Protein AF-A0A2E9BHS3-F1 (afdb_monomer_lite)

Sequence (100 aa):
TEGGGSMAVVSVDGVDKFTSITPDDDLKKICEAKAKEDPEMMPYFFLQSDDYITLKERATAHILSGAPGAPDGMATIDIAVEALKCAEYLTPMLQQALAA

Foldseek 3Di:
DLVQKDWDFDDDPNHTPDIDIPPDPVLVVQLVVVCVVPVVDDSNCSSCVVVVVVVVVQQVVCVVVVHDDGGPPDQDPVNVVVVVVVCVVCVVVVVVVVVD

Secondary structure (DSSP, 8-state):
--TT-EEEEEEETTEEEEEEEES-HHHHHHHHHHHHH-TTS-HHHHHHHHHHHHHHHHHHHHHHHT-SSSPTT---HHHHHHHHHHHHHHHHHHHHHHT-

Radius of gyration: 18.96 Å; chains: 1; bounding box: 37×38×49 Å

Structure (mmCIF, N/CA/C/O backbone):
data_AF-A0A2E9BHS3-F1
#
_entry.id   AF-A0A2E9BHS3-F1
#
loop_
_atom_site.group_PDB
_atom_site.id
_atom_site.type_symbol
_atom_site.label_atom_id
_atom_site.label_alt_id
_atom_site.label_comp_id
_atom_site.label_asym_id
_atom_site.label_entity_id
_atom_site.label_seq_id
_atom_site.pdbx_PDB_ins_code
_atom_site.Cartn_x
_atom_site.Cartn_y
_atom_site.Cartn_z
_atom_site.occupancy
_atom_site.B_iso_or_equiv
_atom_site.auth_seq_id
_atom_site.auth_comp_id
_atom_site.auth_asym_id
_atom_site.auth_atom_id
_atom_site.pdbx_PDB_model_num
ATOM 1 N N . THR A 1 1 ? -1.577 21.425 6.001 1.00 40.19 1 THR A N 1
ATOM 2 C CA . THR A 1 1 ? -2.349 20.172 6.095 1.00 40.19 1 THR A CA 1
ATOM 3 C C . THR A 1 1 ? -1.499 19.073 5.497 1.00 40.19 1 THR A C 1
ATOM 5 O O . THR A 1 1 ? -1.113 19.177 4.341 1.00 40.19 1 THR A O 1
ATOM 8 N N . GLU A 1 2 ? -1.106 18.085 6.300 1.00 51.75 2 GLU A N 1
ATOM 9 C CA . GLU A 1 2 ? -0.281 16.935 5.891 1.00 51.75 2 GLU A CA 1
ATOM 10 C C . GLU A 1 2 ? -1.128 15.960 5.053 1.00 51.75 2 GLU A C 1
ATOM 12 O O . GLU A 1 2 ? -1.463 14.871 5.499 1.00 51.75 2 GLU A O 1
ATOM 17 N N . GLY A 1 3 ? -1.573 16.383 3.866 1.00 50.97 3 GLY A N 1
ATOM 18 C CA . GLY A 1 3 ? -2.629 15.730 3.074 1.00 50.97 3 GLY A CA 1
ATOM 19 C C . GLY A 1 3 ? -2.360 14.301 2.573 1.00 50.97 3 GLY A C 1
ATOM 20 O O . GLY A 1 3 ? -3.086 13.845 1.700 1.00 50.97 3 GLY A O 1
ATOM 21 N N . GLY A 1 4 ? -1.339 13.612 3.087 1.00 63.47 4 GLY A N 1
ATOM 22 C CA . GLY A 1 4 ? -1.036 12.210 2.793 1.00 63.47 4 GLY A CA 1
ATOM 23 C C . GLY A 1 4 ? -0.929 11.305 4.023 1.00 63.47 4 GLY A C 1
ATOM 24 O O . GLY A 1 4 ? -0.628 10.132 3.851 1.00 63.47 4 GLY A O 1
ATOM 25 N N . GLY A 1 5 ? -1.133 11.809 5.244 1.00 77.75 5 GLY A N 1
ATOM 26 C CA . GLY A 1 5 ? -0.931 11.000 6.445 1.00 77.75 5 GLY A CA 1
ATOM 27 C C . GLY A 1 5 ? -2.091 10.050 6.766 1.00 77.75 5 GLY A C 1
ATOM 28 O O . GLY A 1 5 ? -3.256 10.386 6.553 1.00 77.75 5 GLY A O 1
ATOM 29 N N . SER A 1 6 ? -1.783 8.883 7.330 1.00 85.31 6 SER A N 1
ATOM 30 C CA . SER A 1 6 ? -2.756 7.971 7.940 1.00 85.31 6 SER A CA 1
ATOM 31 C C . SER A 1 6 ? -2.452 7.782 9.419 1.00 85.31 6 SER A C 1
ATOM 33 O O . SER A 1 6 ? -1.291 7.686 9.810 1.00 85.31 6 SER A O 1
ATOM 35 N N . MET A 1 7 ? -3.493 7.687 10.242 1.00 89.44 7 MET A N 1
ATOM 36 C CA . MET A 1 7 ? -3.366 7.401 11.667 1.00 89.44 7 MET A CA 1
ATOM 37 C C . MET A 1 7 ? -4.313 6.267 12.049 1.00 89.44 7 MET A C 1
ATOM 39 O O . MET A 1 7 ? -5.491 6.292 11.695 1.00 89.44 7 MET A O 1
ATOM 43 N N . ALA A 1 8 ? -3.792 5.295 12.788 1.00 90.25 8 ALA A N 1
ATOM 44 C CA . ALA A 1 8 ? -4.555 4.216 13.390 1.00 90.25 8 ALA A CA 1
ATOM 45 C C . ALA A 1 8 ? -4.412 4.297 14.910 1.00 90.25 8 ALA A C 1
ATOM 47 O O . ALA A 1 8 ? -3.294 4.339 15.419 1.00 90.25 8 ALA A O 1
ATOM 48 N N . VAL A 1 9 ? -5.539 4.300 15.622 1.00 91.69 9 VAL A N 1
ATOM 49 C CA . VAL A 1 9 ? -5.590 4.253 17.088 1.00 91.69 9 VAL A CA 1
ATOM 50 C C . VAL A 1 9 ? -6.470 3.079 17.497 1.00 91.69 9 VAL A C 1
ATOM 52 O O . VAL A 1 9 ? -7.568 2.913 16.969 1.00 91.69 9 VAL A O 1
ATOM 55 N N . VAL A 1 10 ? -5.985 2.258 18.425 1.00 90.38 10 VAL A N 1
ATOM 56 C CA . VAL A 1 10 ? -6.760 1.187 19.059 1.00 90.38 10 VAL A CA 1
ATOM 57 C C . VAL A 1 10 ? -6.944 1.550 20.521 1.00 90.38 10 VAL A C 1
ATOM 59 O O . VAL A 1 10 ? -5.967 1.589 21.271 1.00 90.38 10 VAL A O 1
ATOM 62 N N . SER A 1 11 ? -8.191 1.764 20.930 1.00 93.06 11 SER A N 1
ATOM 63 C CA . SER A 1 11 ? -8.555 2.101 22.308 1.00 93.06 11 SER A CA 1
ATOM 64 C C . SER A 1 11 ? -9.369 0.968 22.933 1.00 93.06 11 SER A C 1
ATOM 66 O O . SER A 1 11 ? -10.236 0.383 22.288 1.00 93.06 11 SER A O 1
ATOM 68 N N . VAL A 1 12 ? -9.091 0.657 24.200 1.00 88.94 12 VAL A N 1
ATOM 69 C CA . VAL A 1 12 ? -9.833 -0.327 25.005 1.00 88.94 12 VAL A CA 1
ATOM 70 C C . VAL A 1 12 ? -10.254 0.360 26.295 1.00 88.94 12 VAL A C 1
ATOM 72 O O . VAL A 1 12 ? -9.403 0.923 26.985 1.00 88.94 12 VAL A O 1
ATOM 75 N N . ASP A 1 13 ? -11.555 0.352 26.592 1.00 90.69 13 ASP A N 1
ATOM 76 C CA . ASP A 1 13 ? -12.149 1.033 27.754 1.00 90.69 13 ASP A CA 1
ATOM 77 C C . ASP A 1 13 ? -11.774 2.526 27.840 1.00 90.69 13 ASP A C 1
ATOM 79 O O . ASP A 1 13 ? -11.498 3.067 28.910 1.00 90.69 13 ASP A O 1
ATOM 83 N N . GLY A 1 14 ? -11.701 3.195 26.683 1.00 86.88 14 GLY A N 1
ATOM 84 C CA . GLY A 1 14 ? -11.310 4.606 26.583 1.00 86.88 14 GLY A CA 1
ATOM 85 C C . GLY A 1 14 ? -9.814 4.879 26.784 1.00 86.88 14 GLY A C 1
ATOM 86 O O . GLY A 1 14 ? -9.421 6.039 26.866 1.00 86.88 14 GLY A O 1
ATOM 87 N N . VAL A 1 15 ? -8.976 3.838 26.860 1.00 92.44 15 VAL A N 1
ATOM 88 C CA . VAL A 1 15 ? -7.517 3.958 26.971 1.00 92.44 15 VAL A CA 1
ATOM 89 C C . VAL A 1 15 ? -6.853 3.480 25.687 1.00 92.44 15 VAL A C 1
ATOM 91 O O . VAL A 1 15 ? -6.975 2.308 25.322 1.00 92.44 15 VAL A O 1
ATOM 94 N N . ASP A 1 16 ? -6.092 4.360 25.042 1.00 94.81 16 ASP A N 1
ATOM 95 C CA . ASP A 1 16 ? -5.312 4.030 23.850 1.00 94.81 16 ASP A CA 1
ATOM 96 C C . ASP A 1 16 ? -4.252 2.969 24.180 1.00 94.81 16 ASP A C 1
ATOM 98 O O . ASP A 1 16 ? -3.426 3.124 25.083 1.00 94.81 16 ASP A O 1
ATOM 102 N N . LYS A 1 17 ? -4.310 1.846 23.465 1.00 95.12 17 LYS A N 1
ATOM 103 C CA . LYS A 1 17 ? -3.389 0.707 23.590 1.00 95.12 17 LYS A CA 1
ATOM 104 C C . LYS A 1 17 ? -2.381 0.645 22.454 1.00 95.12 17 LYS A C 1
ATOM 106 O O . LYS A 1 17 ? -1.326 0.038 22.617 1.00 95.12 17 LYS A O 1
ATOM 111 N N . PHE A 1 18 ? -2.700 1.252 21.318 1.00 94.50 18 PHE A N 1
ATOM 112 C CA . PHE A 1 18 ? -1.825 1.303 20.159 1.00 94.50 18 PHE A CA 1
ATOM 113 C C . PHE A 1 18 ? -2.129 2.548 19.336 1.00 94.50 18 PHE A C 1
ATOM 115 O O . PHE A 1 18 ? -3.294 2.842 19.078 1.00 94.50 18 PHE A O 1
ATOM 122 N N . THR A 1 19 ? -1.071 3.213 18.883 1.00 92.44 19 THR A N 1
ATOM 123 C CA . THR A 1 19 ? -1.144 4.314 17.929 1.00 92.44 19 THR A CA 1
ATOM 124 C C . THR A 1 19 ? -0.073 4.103 16.872 1.00 92.44 19 THR A C 1
ATOM 126 O O . THR A 1 19 ? 1.085 3.848 17.198 1.00 92.44 19 THR A O 1
ATOM 129 N N . SER A 1 20 ? -0.456 4.225 15.608 1.00 91.56 20 SER A N 1
ATOM 130 C CA . SER A 1 20 ? 0.455 4.251 14.469 1.00 91.56 20 SER A CA 1
ATOM 131 C C . SER A 1 20 ? 0.127 5.457 13.606 1.00 91.56 20 SER A C 1
ATOM 133 O O . SER A 1 20 ? -1.043 5.754 13.363 1.00 91.56 20 SER A O 1
ATOM 135 N N . ILE A 1 21 ? 1.167 6.166 13.179 1.00 90.38 21 ILE A N 1
ATOM 136 C CA . ILE A 1 21 ? 1.075 7.334 12.311 1.00 90.38 21 ILE A CA 1
ATOM 137 C C . ILE A 1 21 ? 1.998 7.079 11.126 1.00 90.38 21 ILE A C 1
ATOM 139 O O . ILE A 1 21 ? 3.122 6.609 11.286 1.00 90.38 21 ILE A O 1
ATOM 143 N N . THR A 1 22 ? 1.506 7.377 9.934 1.00 88.12 22 THR A N 1
ATOM 144 C CA . THR A 1 22 ? 2.273 7.367 8.695 1.00 88.12 22 THR A CA 1
ATOM 145 C C . THR A 1 22 ? 2.095 8.728 8.028 1.00 88.12 22 THR A C 1
ATOM 147 O O . THR A 1 22 ? 0.955 9.174 7.920 1.00 88.12 22 THR A O 1
ATOM 150 N N . PRO A 1 23 ? 3.161 9.390 7.557 1.00 87.44 23 PRO A N 1
ATOM 151 C CA . PRO A 1 23 ? 4.556 9.027 7.794 1.00 87.44 23 PRO A CA 1
ATOM 152 C C . PRO A 1 23 ? 4.926 9.102 9.281 1.00 87.44 23 PRO A C 1
ATOM 154 O O . PRO A 1 23 ? 4.441 9.976 9.997 1.00 87.44 23 PRO A O 1
ATOM 157 N N . ASP A 1 24 ? 5.785 8.188 9.729 1.00 88.94 24 ASP A N 1
ATOM 158 C CA . ASP A 1 24 ? 6.471 8.341 11.011 1.00 88.94 24 ASP A CA 1
ATOM 159 C C . ASP A 1 24 ? 7.551 9.438 10.916 1.00 88.94 24 ASP A C 1
ATOM 161 O O . ASP A 1 24 ? 7.768 10.038 9.856 1.00 88.94 24 ASP A O 1
ATOM 165 N N . ASP A 1 25 ? 8.229 9.727 12.027 1.00 89.75 25 ASP A N 1
ATOM 166 C CA . ASP A 1 25 ? 9.224 10.804 12.089 1.00 89.75 25 ASP A CA 1
ATOM 167 C C . ASP A 1 25 ? 10.374 10.625 11.087 1.00 89.75 25 ASP A C 1
ATOM 169 O O . ASP A 1 25 ? 10.939 11.613 10.609 1.00 89.75 25 ASP A O 1
ATOM 173 N N . ASP A 1 26 ? 10.737 9.388 10.752 1.00 89.69 26 ASP A N 1
ATOM 174 C CA . ASP A 1 26 ? 11.831 9.111 9.827 1.00 89.69 26 ASP A CA 1
ATOM 175 C C . ASP A 1 26 ? 11.374 9.230 8.372 1.00 89.69 26 ASP A C 1
ATOM 177 O O . ASP A 1 26 ? 12.025 9.913 7.574 1.00 89.69 26 ASP A O 1
ATOM 181 N N . LEU A 1 27 ? 10.206 8.682 8.033 1.00 86.88 27 LEU A N 1
ATOM 182 C CA . LEU A 1 27 ? 9.616 8.834 6.707 1.00 86.88 27 LEU A CA 1
ATOM 183 C C . LEU A 1 27 ? 9.268 10.297 6.408 1.00 86.88 27 LEU A C 1
ATOM 185 O O . LEU A 1 27 ? 9.401 10.749 5.268 1.00 86.88 27 LEU A O 1
ATOM 189 N N . LYS A 1 28 ? 8.904 11.075 7.432 1.00 88.44 28 LYS A N 1
ATOM 190 C CA . LYS A 1 28 ? 8.657 12.513 7.305 1.00 88.44 28 LYS A CA 1
ATOM 191 C C . LYS A 1 28 ? 9.917 13.269 6.887 1.00 88.44 28 LYS A C 1
ATOM 193 O O . LYS A 1 28 ? 9.849 14.058 5.947 1.00 88.44 28 LYS A O 1
ATOM 198 N N . LYS A 1 29 ? 11.078 12.977 7.489 1.00 90.44 29 LYS A N 1
ATOM 199 C CA . LYS A 1 29 ? 12.366 13.586 7.089 1.00 90.44 29 LYS A CA 1
ATOM 200 C C . LYS A 1 29 ? 12.702 13.291 5.626 1.00 90.44 29 LYS A C 1
ATOM 202 O O . LYS A 1 29 ? 13.163 14.182 4.915 1.00 90.44 29 LYS A O 1
ATOM 207 N N . ILE A 1 30 ? 12.452 12.061 5.171 1.00 88.62 30 ILE A N 1
ATOM 208 C CA . ILE A 1 30 ? 12.686 11.652 3.777 1.00 88.62 30 ILE A CA 1
ATOM 209 C C . ILE A 1 30 ? 11.755 12.420 2.833 1.00 88.62 30 ILE A C 1
ATOM 211 O O . ILE A 1 30 ? 12.217 12.992 1.845 1.00 88.62 30 ILE A O 1
ATOM 215 N N . CYS A 1 31 ? 10.458 12.478 3.148 1.00 87.81 31 CYS A N 1
ATOM 216 C CA . CYS A 1 31 ? 9.480 13.206 2.340 1.00 87.81 31 CYS A CA 1
ATOM 217 C C . CYS A 1 31 ? 9.807 14.704 2.263 1.00 87.81 31 CYS A C 1
ATOM 219 O O . CYS A 1 31 ? 9.732 15.290 1.187 1.00 87.81 31 CYS A O 1
ATOM 221 N N . GLU A 1 32 ? 10.215 15.322 3.375 1.00 88.69 32 GLU A N 1
ATOM 222 C CA . GLU A 1 32 ? 10.616 16.733 3.420 1.00 88.69 32 GLU A CA 1
ATOM 223 C C . GLU A 1 32 ? 11.896 17.017 2.624 1.00 88.69 32 GLU A C 1
ATOM 225 O O . GLU A 1 32 ? 12.019 18.091 2.035 1.00 88.69 32 GLU A O 1
ATOM 230 N N . ALA A 1 33 ? 12.853 16.084 2.599 1.00 90.56 33 ALA A N 1
ATOM 231 C CA . ALA A 1 33 ? 14.049 16.204 1.770 1.00 90.56 33 ALA A CA 1
ATOM 232 C C . ALA A 1 33 ? 13.691 16.141 0.276 1.00 90.56 33 ALA A C 1
ATOM 234 O O . ALA A 1 33 ? 14.014 17.073 -0.458 1.00 90.56 33 ALA A O 1
ATOM 235 N N . LYS A 1 34 ? 12.934 15.118 -0.149 1.00 88.88 34 LYS A N 1
ATOM 236 C CA . LYS A 1 34 ? 12.497 14.963 -1.548 1.00 88.88 34 LYS A CA 1
ATOM 237 C C . LYS A 1 34 ? 11.616 16.138 -2.016 1.00 88.88 34 LYS A C 1
ATOM 239 O O . LYS A 1 34 ? 11.777 16.622 -3.131 1.00 88.88 34 LYS A O 1
ATOM 244 N N . ALA A 1 35 ? 10.755 16.675 -1.148 1.00 89.12 35 ALA A N 1
ATOM 245 C CA . ALA A 1 35 ? 9.930 17.849 -1.457 1.00 89.12 35 ALA A CA 1
ATOM 246 C C . ALA A 1 35 ? 10.733 19.145 -1.657 1.00 89.12 35 ALA A C 1
ATOM 248 O O . ALA A 1 35 ? 10.271 20.057 -2.339 1.00 89.12 35 ALA A O 1
ATOM 249 N N . LYS A 1 36 ? 11.932 19.254 -1.070 1.00 91.00 36 LYS A N 1
ATOM 250 C CA . LYS A 1 36 ? 12.842 20.380 -1.340 1.00 91.00 36 LYS A CA 1
ATOM 251 C C . LYS A 1 36 ? 13.559 20.228 -2.680 1.00 91.00 36 LYS A C 1
ATOM 253 O O . LYS A 1 36 ? 13.899 21.240 -3.284 1.00 91.00 36 LYS A O 1
ATOM 258 N N . GLU A 1 37 ? 13.807 18.993 -3.110 1.00 92.44 37 GLU A N 1
ATOM 259 C CA . GLU A 1 37 ? 14.437 18.682 -4.398 1.00 92.44 37 GLU A CA 1
ATOM 260 C C . GLU A 1 37 ? 13.480 18.925 -5.572 1.00 92.44 37 GLU A C 1
ATOM 262 O O . GLU A 1 37 ? 13.911 19.436 -6.604 1.00 92.44 37 GLU A O 1
ATOM 267 N N . ASP A 1 38 ? 12.189 18.629 -5.393 1.00 90.00 38 ASP A N 1
ATOM 268 C CA . ASP A 1 38 ? 11.139 18.877 -6.386 1.00 90.00 38 ASP A CA 1
ATOM 269 C C . ASP A 1 38 ? 9.923 19.588 -5.753 1.00 90.00 38 ASP A C 1
ATOM 271 O O . ASP A 1 38 ? 8.981 18.937 -5.288 1.00 90.00 38 ASP A O 1
ATOM 275 N N . PRO A 1 39 ? 9.926 20.934 -5.709 1.00 88.31 39 PRO A N 1
ATOM 276 C CA . PRO A 1 39 ? 8.845 21.709 -5.100 1.00 88.31 39 PRO A CA 1
ATOM 277 C C . PRO A 1 39 ? 7.524 21.701 -5.883 1.00 88.31 39 PRO A C 1
ATOM 279 O O . PRO A 1 39 ? 6.504 22.129 -5.339 1.00 88.31 39 PRO A O 1
ATOM 282 N N . GLU A 1 40 ? 7.527 21.281 -7.154 1.00 89.56 40 GLU A N 1
ATOM 283 C CA . GLU A 1 40 ? 6.314 21.209 -7.982 1.00 89.56 40 GLU A CA 1
ATOM 284 C C . GLU A 1 40 ? 5.527 19.914 -7.725 1.00 89.56 40 GLU A C 1
ATOM 286 O O . GLU A 1 40 ? 4.325 19.839 -7.999 1.00 89.56 40 GLU A O 1
ATOM 291 N N . MET A 1 41 ? 6.184 18.901 -7.153 1.00 84.88 41 MET A N 1
ATOM 292 C CA . MET A 1 41 ? 5.565 17.639 -6.769 1.00 84.88 41 MET A CA 1
ATOM 293 C C . MET A 1 41 ? 4.657 17.767 -5.542 1.00 84.88 41 MET A C 1
ATOM 295 O O . MET A 1 41 ? 4.983 18.371 -4.518 1.00 84.88 41 MET A O 1
ATOM 299 N N . MET A 1 42 ? 3.502 17.102 -5.612 1.00 83.56 42 MET A N 1
ATOM 300 C CA . MET A 1 42 ? 2.564 17.037 -4.493 1.00 83.56 42 MET A CA 1
ATOM 301 C C . MET A 1 42 ? 3.129 16.169 -3.351 1.00 83.56 42 MET A C 1
ATOM 303 O O . MET A 1 42 ? 3.576 15.051 -3.613 1.00 83.56 42 MET A O 1
ATOM 307 N N . PRO A 1 43 ? 3.026 16.587 -2.072 1.00 76.56 43 PRO A N 1
ATOM 308 C CA . PRO A 1 43 ? 3.670 15.895 -0.948 1.00 76.56 43 PRO A CA 1
ATOM 309 C C . PRO A 1 43 ? 3.358 14.397 -0.801 1.00 76.56 43 PRO A C 1
ATOM 311 O O . PRO A 1 43 ? 4.229 13.620 -0.415 1.00 76.56 43 PRO A O 1
ATOM 314 N N . TYR A 1 44 ? 2.133 13.964 -1.122 1.00 78.69 44 TYR A N 1
ATOM 315 C CA . TYR A 1 44 ? 1.741 12.552 -1.014 1.00 78.69 44 TYR A CA 1
ATOM 316 C C . TYR A 1 44 ? 2.456 11.648 -2.034 1.00 78.69 44 TYR A C 1
ATOM 318 O O . TYR A 1 44 ? 2.562 10.444 -1.802 1.00 78.69 44 TYR A O 1
ATOM 326 N N . PHE A 1 45 ? 2.985 12.199 -3.134 1.00 85.44 45 PHE A N 1
ATOM 327 C CA . PHE A 1 45 ? 3.770 11.416 -4.088 1.00 85.44 45 PHE A CA 1
ATOM 328 C C . PHE A 1 45 ? 5.082 10.934 -3.483 1.00 85.44 45 PHE A C 1
ATOM 330 O O . PHE A 1 45 ? 5.502 9.822 -3.786 1.00 85.44 45 PHE A O 1
ATOM 337 N N . PHE A 1 46 ? 5.706 11.709 -2.594 1.00 87.38 46 PHE A N 1
ATOM 338 C CA . PHE A 1 46 ? 6.924 11.271 -1.915 1.00 87.38 46 PHE A CA 1
ATOM 339 C C . PHE A 1 46 ? 6.648 10.124 -0.953 1.00 87.38 46 PHE A C 1
ATOM 341 O O . PHE A 1 46 ? 7.418 9.165 -0.934 1.00 87.38 46 PHE A O 1
ATOM 348 N N . LEU A 1 47 ? 5.513 10.182 -0.249 1.00 85.88 47 LEU A N 1
ATOM 349 C CA . LEU A 1 47 ? 5.091 9.132 0.673 1.00 85.88 47 LEU A CA 1
ATOM 350 C C . LEU A 1 47 ? 4.911 7.783 -0.032 1.00 85.88 47 LEU A C 1
ATOM 352 O O . LEU A 1 47 ? 5.297 6.755 0.504 1.00 85.88 47 LEU A O 1
ATOM 356 N N . GLN A 1 48 ? 4.344 7.798 -1.237 1.00 85.50 48 GLN A N 1
ATOM 357 C CA . GLN A 1 48 ? 4.023 6.584 -1.994 1.00 85.50 48 GLN A CA 1
ATOM 358 C C . GLN A 1 48 ? 5.103 6.218 -3.029 1.00 85.50 48 GLN A C 1
ATOM 360 O O . GLN A 1 48 ? 4.968 5.219 -3.733 1.00 85.50 48 GLN A O 1
ATOM 365 N N . SER A 1 49 ? 6.150 7.040 -3.178 1.00 86.75 49 SER A N 1
ATOM 366 C CA . SER A 1 49 ? 7.090 6.954 -4.307 1.00 86.75 49 SER A CA 1
ATOM 367 C C . SER A 1 49 ? 7.758 5.585 -4.425 1.00 86.75 49 SER A C 1
ATOM 369 O O . SER A 1 49 ? 7.704 4.969 -5.491 1.00 86.75 49 SER A O 1
ATOM 371 N N . ASP A 1 50 ? 8.334 5.097 -3.331 1.00 87.06 50 ASP A N 1
ATOM 372 C CA . ASP A 1 50 ? 9.108 3.855 -3.314 1.00 87.06 50 ASP A CA 1
ATOM 373 C C . ASP A 1 50 ? 8.197 2.621 -3.507 1.00 87.06 50 ASP A C 1
ATOM 375 O O . ASP A 1 50 ? 8.559 1.676 -4.220 1.00 87.06 50 ASP A O 1
ATOM 379 N N . ASP A 1 51 ? 6.964 2.668 -2.988 1.00 87.56 51 ASP A N 1
ATOM 380 C CA . ASP A 1 51 ? 5.945 1.637 -3.219 1.00 87.56 51 ASP A CA 1
ATOM 381 C C . ASP A 1 51 ? 5.534 1.575 -4.698 1.00 87.56 51 ASP A C 1
ATOM 383 O O . ASP A 1 51 ? 5.454 0.494 -5.289 1.00 87.56 51 ASP A O 1
ATOM 387 N N . TYR A 1 52 ? 5.324 2.730 -5.343 1.00 89.81 52 TYR A N 1
ATOM 388 C CA . TYR A 1 52 ? 5.010 2.781 -6.773 1.00 89.81 52 TYR A CA 1
ATOM 389 C C . TYR A 1 52 ? 6.175 2.334 -7.65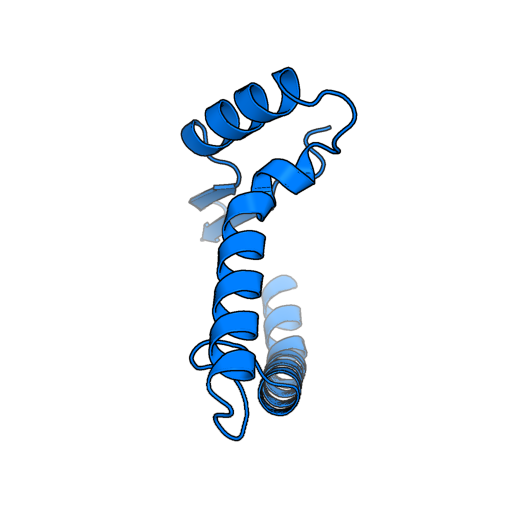4 1.00 89.81 52 TYR A C 1
ATOM 391 O O . TYR A 1 52 ? 5.926 1.742 -8.707 1.00 89.81 52 TYR A O 1
ATOM 399 N N . ILE A 1 53 ? 7.424 2.614 -7.267 1.00 93.19 53 ILE A N 1
ATOM 400 C CA . ILE A 1 53 ? 8.606 2.091 -7.967 1.00 93.19 53 ILE A CA 1
ATOM 401 C C . ILE A 1 53 ? 8.586 0.565 -7.899 1.00 93.19 53 ILE A C 1
ATOM 403 O O . ILE A 1 53 ? 8.561 -0.083 -8.944 1.00 93.19 53 ILE A O 1
ATOM 407 N N . THR A 1 54 ? 8.463 0.004 -6.695 1.00 92.69 54 THR A N 1
ATOM 408 C CA . THR A 1 54 ? 8.404 -1.449 -6.477 1.00 92.69 54 THR A CA 1
ATOM 4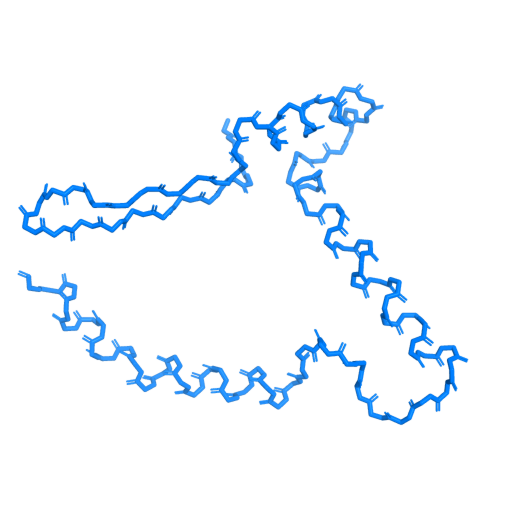09 C C . THR A 1 54 ? 7.286 -2.100 -7.296 1.00 92.69 54 THR A C 1
ATOM 411 O O . THR A 1 54 ? 7.499 -3.118 -7.960 1.00 92.69 54 THR A O 1
ATOM 414 N N . LEU A 1 55 ? 6.093 -1.496 -7.295 1.00 92.69 55 LEU A N 1
ATOM 415 C CA . LEU A 1 55 ? 4.944 -1.971 -8.063 1.00 92.69 55 LEU A CA 1
ATOM 416 C C . LEU A 1 55 ? 5.230 -1.984 -9.572 1.00 92.69 55 LEU A C 1
ATOM 418 O O . LEU A 1 55 ? 4.977 -2.985 -10.246 1.00 92.69 55 LEU A O 1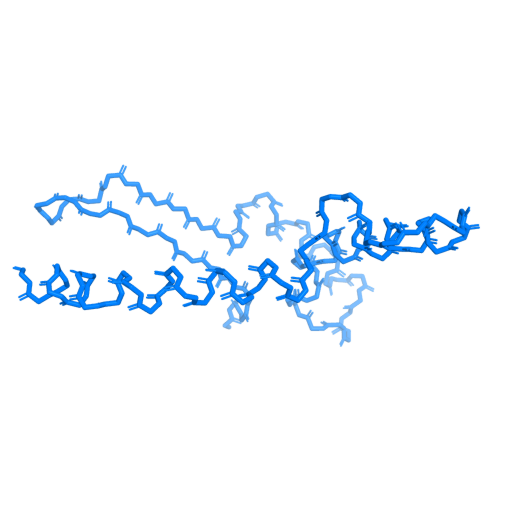
ATOM 422 N N . LYS A 1 56 ? 5.764 -0.880 -10.109 1.00 94.19 56 LYS A N 1
ATOM 423 C CA . LYS A 1 56 ? 6.058 -0.730 -11.542 1.00 94.19 56 LYS A CA 1
ATOM 424 C C . LYS A 1 56 ? 7.163 -1.674 -11.994 1.00 94.19 56 LYS A C 1
ATOM 426 O O . LYS A 1 56 ? 7.018 -2.302 -13.042 1.00 94.19 56 LYS A O 1
ATOM 431 N N . GLU A 1 57 ? 8.239 -1.794 -11.224 1.00 95.44 57 GLU A N 1
ATOM 432 C CA . GLU A 1 57 ? 9.353 -2.691 -11.532 1.00 95.44 57 GLU A CA 1
ATOM 433 C C . GLU A 1 57 ? 8.892 -4.146 -11.558 1.00 95.44 57 GLU A C 1
ATOM 435 O O . GLU A 1 57 ? 9.150 -4.854 -12.531 1.00 95.44 57 GLU A O 1
ATOM 440 N N . ARG A 1 58 ? 8.127 -4.576 -10.547 1.00 95.06 58 ARG A N 1
ATOM 441 C CA . ARG A 1 58 ? 7.589 -5.938 -10.474 1.00 95.06 58 ARG A CA 1
ATOM 442 C C . ARG A 1 58 ? 6.655 -6.255 -11.638 1.00 95.06 58 ARG A C 1
ATOM 444 O O . ARG A 1 58 ? 6.815 -7.289 -12.288 1.00 95.06 58 ARG A O 1
ATOM 451 N N . ALA A 1 59 ? 5.706 -5.364 -11.924 1.00 95.06 59 ALA A N 1
ATOM 452 C CA . ALA A 1 59 ? 4.782 -5.535 -13.039 1.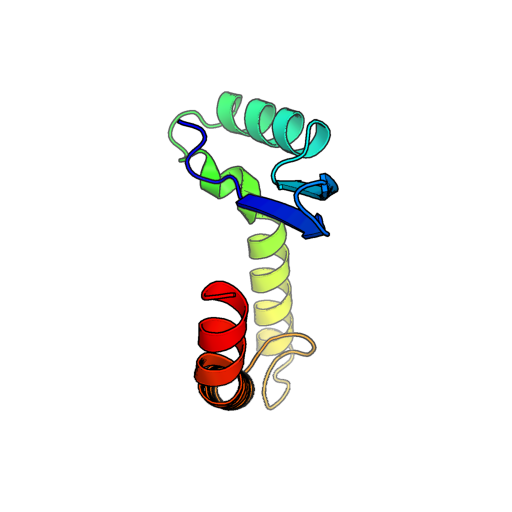00 95.06 59 ALA A CA 1
ATOM 453 C C . ALA A 1 59 ? 5.531 -5.606 -14.379 1.00 95.06 59 ALA A C 1
ATOM 455 O O . ALA A 1 59 ? 5.272 -6.489 -15.197 1.00 95.06 59 ALA A O 1
ATOM 456 N N . THR A 1 60 ? 6.502 -4.714 -14.584 1.00 96.31 60 THR A N 1
ATOM 457 C CA . THR A 1 60 ? 7.282 -4.651 -15.826 1.00 96.31 60 THR A CA 1
ATOM 458 C C . THR A 1 60 ? 8.163 -5.885 -15.997 1.00 96.31 60 THR A C 1
ATOM 460 O O . THR A 1 60 ? 8.189 -6.459 -17.082 1.00 96.31 60 THR A O 1
ATOM 463 N N . ALA A 1 61 ? 8.837 -6.344 -14.939 1.00 96.25 61 ALA A N 1
ATOM 464 C CA . ALA A 1 61 ? 9.647 -7.560 -14.973 1.00 96.25 61 ALA A CA 1
ATOM 465 C C . ALA A 1 61 ? 8.813 -8.795 -15.353 1.00 96.25 61 ALA A C 1
ATOM 467 O O . ALA A 1 61 ? 9.232 -9.582 -16.203 1.00 96.25 61 ALA A O 1
ATOM 468 N N . HIS A 1 62 ? 7.608 -8.932 -14.791 1.00 97.19 62 HIS A N 1
ATOM 469 C CA . HIS A 1 62 ? 6.688 -10.016 -15.144 1.00 97.19 62 HIS A CA 1
ATOM 470 C C . HIS A 1 62 ? 6.280 -9.955 -16.620 1.00 97.19 62 HIS A C 1
ATOM 472 O O . HIS A 1 62 ? 6.393 -10.956 -17.326 1.00 97.19 62 HIS A O 1
ATOM 478 N N . ILE A 1 63 ? 5.899 -8.773 -17.118 1.00 96.50 63 ILE A N 1
ATOM 479 C CA . ILE A 1 63 ? 5.534 -8.570 -18.531 1.00 96.50 63 ILE A CA 1
ATOM 480 C C . ILE A 1 63 ? 6.702 -8.924 -19.459 1.00 96.50 63 ILE A C 1
ATOM 482 O O . ILE A 1 63 ? 6.521 -9.674 -20.416 1.00 96.50 63 ILE A O 1
ATOM 486 N N . LEU A 1 64 ? 7.904 -8.418 -19.170 1.00 98.12 64 LEU A N 1
ATOM 487 C CA . LEU A 1 64 ? 9.100 -8.658 -19.984 1.00 98.12 64 LEU A CA 1
ATOM 488 C C . LEU A 1 64 ? 9.517 -10.133 -20.004 1.00 98.12 64 LEU A C 1
ATOM 490 O O . LEU A 1 64 ? 10.081 -10.593 -20.993 1.00 98.12 64 LEU A O 1
ATOM 494 N N . SER A 1 65 ? 9.226 -10.878 -18.936 1.00 97.62 65 SER A N 1
ATOM 495 C CA . SER A 1 65 ? 9.492 -12.318 -18.873 1.00 97.62 65 SER A CA 1
ATOM 496 C C . SER A 1 65 ? 8.537 -13.156 -19.733 1.00 97.62 65 SER A C 1
ATOM 498 O O . SER A 1 65 ? 8.810 -14.329 -19.981 1.00 97.62 65 SER A O 1
ATOM 500 N N . GLY A 1 66 ? 7.411 -12.580 -20.176 1.00 96.81 66 GLY A N 1
ATOM 501 C CA . GLY A 1 66 ? 6.358 -13.304 -20.889 1.00 96.81 66 GLY A CA 1
ATOM 502 C C . GLY A 1 66 ? 5.623 -14.336 -20.025 1.00 96.81 66 GLY A C 1
ATOM 503 O O . GLY A 1 66 ? 4.953 -15.217 -20.567 1.00 96.81 66 GLY A O 1
ATOM 504 N N . ALA A 1 67 ? 5.760 -14.260 -18.697 1.00 95.94 67 ALA A N 1
ATOM 505 C CA . ALA A 1 67 ? 5.101 -15.171 -17.775 1.00 95.94 67 ALA A CA 1
ATOM 506 C C . ALA A 1 67 ? 3.566 -15.041 -17.859 1.00 95.94 67 ALA A C 1
ATOM 508 O O . ALA A 1 67 ? 3.033 -13.935 -17.989 1.00 95.94 67 ALA A O 1
ATOM 509 N N . PRO A 1 68 ? 2.828 -16.162 -17.780 1.00 95.19 68 PRO A N 1
ATOM 510 C CA . PRO A 1 68 ? 1.374 -16.136 -17.794 1.00 95.19 68 PRO A CA 1
ATOM 511 C C . PRO A 1 68 ? 0.812 -15.614 -16.466 1.00 95.19 68 PRO A C 1
ATOM 513 O O . PRO A 1 68 ? 1.455 -15.689 -15.420 1.00 95.19 68 PRO A O 1
ATOM 516 N N . GLY A 1 69 ? -0.436 -15.149 -16.498 1.00 93.19 69 GLY A N 1
ATOM 517 C CA . GLY A 1 69 ? -1.152 -14.722 -15.296 1.00 93.19 69 GLY A CA 1
ATOM 518 C C . GLY A 1 69 ? -0.641 -13.403 -14.714 1.00 93.19 69 GLY A C 1
ATOM 519 O O . GLY A 1 69 ? -0.080 -12.570 -15.427 1.00 93.19 69 GLY A O 1
ATOM 520 N N . ALA A 1 70 ? -0.890 -13.201 -13.421 1.00 92.69 70 ALA A N 1
ATOM 521 C CA . ALA A 1 70 ? -0.528 -11.983 -12.706 1.00 92.69 70 ALA A CA 1
ATOM 522 C C . ALA A 1 70 ? 0.848 -12.098 -12.020 1.00 92.69 70 ALA A C 1
ATOM 524 O O . ALA A 1 70 ? 1.247 -13.209 -11.664 1.00 92.69 70 ALA A O 1
ATOM 525 N N . PRO A 1 71 ? 1.551 -10.971 -11.796 1.00 93.81 71 PRO A N 1
ATOM 526 C CA . PRO A 1 71 ? 2.797 -10.959 -11.037 1.00 93.81 71 PRO A CA 1
ATOM 527 C C . PRO A 1 71 ? 2.592 -11.448 -9.602 1.00 93.81 71 PRO A C 1
ATOM 529 O O . PRO A 1 71 ? 1.599 -11.103 -8.958 1.00 93.81 71 PRO A O 1
ATOM 532 N N . ASP A 1 72 ? 3.558 -12.206 -9.085 1.00 90.06 72 ASP A N 1
ATOM 533 C CA . ASP A 1 72 ? 3.524 -12.669 -7.697 1.00 90.06 72 ASP A CA 1
ATOM 534 C C . ASP A 1 72 ? 3.459 -11.490 -6.710 1.00 90.06 72 ASP A C 1
ATOM 536 O O . ASP A 1 72 ? 4.069 -10.439 -6.913 1.00 90.06 72 ASP A O 1
ATOM 540 N N . GLY A 1 73 ? 2.676 -11.635 -5.645 1.00 87.62 73 GLY A N 1
ATOM 541 C CA . GLY A 1 73 ? 2.470 -10.573 -4.659 1.00 87.62 73 GLY A CA 1
ATOM 542 C C . GLY A 1 73 ? 1.752 -9.317 -5.180 1.00 87.62 73 GLY A C 1
ATOM 543 O O . GLY A 1 73 ? 1.809 -8.286 -4.510 1.00 87.62 73 GLY A O 1
ATOM 544 N N . MET A 1 74 ? 1.100 -9.360 -6.350 1.00 91.62 74 MET A N 1
ATOM 545 C CA . MET A 1 74 ? 0.171 -8.317 -6.804 1.00 91.62 74 MET A CA 1
ATOM 546 C C . MET A 1 74 ? -1.275 -8.810 -6.729 1.00 91.62 74 MET A C 1
ATOM 548 O O . MET A 1 74 ? -1.610 -9.884 -7.225 1.00 91.62 74 MET A O 1
ATOM 552 N N . ALA A 1 75 ? -2.150 -8.005 -6.123 1.00 91.69 75 ALA A N 1
ATOM 553 C CA . ALA A 1 75 ? -3.571 -8.319 -6.062 1.00 91.69 75 ALA A CA 1
ATOM 554 C C . ALA A 1 75 ? -4.192 -8.291 -7.469 1.00 91.69 75 ALA A C 1
ATOM 556 O O . ALA A 1 75 ? -4.040 -7.322 -8.214 1.00 91.69 75 ALA A O 1
ATOM 557 N N . THR A 1 76 ? -4.905 -9.358 -7.822 1.00 93.62 76 THR A N 1
ATOM 558 C CA . THR A 1 76 ? -5.692 -9.451 -9.056 1.00 93.62 76 THR A CA 1
ATOM 559 C C . THR A 1 76 ? -7.104 -8.909 -8.847 1.00 93.62 76 THR A C 1
ATOM 561 O O . THR A 1 76 ? -7.524 -8.639 -7.720 1.00 93.62 76 THR A O 1
ATOM 564 N N . ILE A 1 77 ? -7.869 -8.794 -9.936 1.00 94.75 77 ILE A N 1
ATOM 565 C CA . ILE A 1 77 ? -9.295 -8.446 -9.865 1.00 94.75 77 ILE A CA 1
ATOM 566 C C . ILE A 1 77 ? -10.057 -9.468 -9.012 1.00 94.75 77 ILE A C 1
ATOM 568 O O . ILE A 1 77 ? -10.870 -9.069 -8.186 1.00 94.75 77 ILE A O 1
ATOM 572 N N . ASP A 1 78 ? -9.757 -10.761 -9.145 1.00 95.50 78 ASP A N 1
ATOM 573 C CA . ASP A 1 78 ? -10.418 -11.802 -8.350 1.00 95.50 78 ASP A CA 1
ATOM 574 C C . ASP A 1 78 ? -10.138 -11.629 -6.853 1.00 95.50 78 ASP A C 1
ATOM 576 O O . ASP A 1 78 ? -11.056 -11.680 -6.038 1.00 95.50 78 ASP A O 1
ATOM 580 N N . ILE A 1 79 ? -8.887 -11.327 -6.486 1.00 95.81 79 ILE A N 1
ATOM 581 C CA . ILE A 1 79 ? -8.520 -11.024 -5.095 1.00 95.81 79 ILE A CA 1
ATOM 582 C C . ILE A 1 79 ? -9.274 -9.785 -4.598 1.00 95.81 79 ILE A C 1
ATOM 584 O O . ILE A 1 79 ? -9.790 -9.792 -3.480 1.00 95.81 79 ILE A O 1
ATOM 588 N N . ALA A 1 80 ? -9.381 -8.735 -5.418 1.00 96.25 80 ALA A N 1
ATOM 589 C CA . ALA A 1 80 ? -10.138 -7.536 -5.062 1.00 96.25 80 ALA A CA 1
ATOM 590 C C . ALA A 1 80 ? -11.627 -7.847 -4.834 1.00 96.25 80 ALA A C 1
ATOM 592 O O . ALA A 1 80 ? -12.220 -7.351 -3.878 1.00 96.25 80 ALA A O 1
ATOM 593 N N . VAL A 1 81 ? -12.224 -8.708 -5.661 1.00 98.00 81 VAL A N 1
ATOM 594 C CA . VAL A 1 81 ? -13.613 -9.158 -5.497 1.00 98.00 81 VAL A CA 1
ATOM 595 C C . VAL A 1 81 ? -13.796 -9.925 -4.185 1.00 98.00 81 VAL A C 1
ATOM 597 O O . VAL A 1 81 ? -14.740 -9.641 -3.448 1.00 98.00 81 VAL A O 1
ATOM 600 N N . GLU A 1 82 ? -12.904 -10.859 -3.851 1.00 98.19 82 GLU A N 1
ATOM 601 C CA . GLU A 1 82 ? -12.982 -11.598 -2.582 1.00 98.19 82 GLU A CA 1
ATOM 602 C C . GLU A 1 82 ? -12.783 -10.686 -1.361 1.00 98.19 82 GLU A C 1
ATOM 604 O O . GLU A 1 82 ? -13.495 -10.821 -0.362 1.00 98.19 82 GLU A O 1
ATOM 609 N N . ALA A 1 83 ? -11.888 -9.699 -1.452 1.00 97.56 83 ALA A N 1
ATOM 610 C CA . ALA A 1 83 ? -11.707 -8.698 -0.404 1.00 97.56 83 ALA A CA 1
ATOM 611 C C . ALA A 1 83 ? -12.982 -7.865 -0.181 1.00 97.56 83 ALA A C 1
ATOM 613 O O . ALA A 1 83 ? -13.381 -7.649 0.964 1.00 97.56 83 ALA A O 1
ATOM 614 N N . LEU A 1 84 ? -13.662 -7.452 -1.257 1.00 98.00 84 LEU A N 1
ATOM 615 C CA . LEU A 1 84 ? -14.930 -6.721 -1.166 1.00 98.00 84 LEU A CA 1
ATOM 616 C C . LEU A 1 84 ? -16.047 -7.570 -0.550 1.00 98.00 84 LEU A C 1
ATOM 618 O O . LEU A 1 84 ? -16.799 -7.069 0.281 1.00 98.00 84 LEU A O 1
ATOM 622 N N . LYS A 1 85 ? -16.132 -8.864 -0.883 1.00 98.31 85 LYS A N 1
ATOM 623 C CA . LYS A 1 85 ? -17.086 -9.784 -0.238 1.00 98.31 85 LYS A CA 1
ATOM 624 C C . LYS A 1 85 ? -16.823 -9.919 1.262 1.00 98.31 85 LYS A C 1
ATOM 626 O O . LYS A 1 85 ? -17.764 -9.913 2.050 1.00 98.31 85 LYS A O 1
ATOM 631 N N . CYS A 1 86 ? -15.553 -10.027 1.657 1.00 98.00 86 CYS A N 1
ATOM 632 C CA . CYS A 1 86 ? -15.158 -10.056 3.064 1.00 98.00 86 CYS A CA 1
ATOM 633 C C . CYS A 1 86 ? -15.559 -8.756 3.780 1.00 98.00 86 CYS A C 1
ATOM 635 O O . CYS A 1 86 ? -16.148 -8.803 4.859 1.00 98.00 86 CYS A O 1
ATOM 637 N N . ALA A 1 87 ? -15.309 -7.602 3.155 1.00 97.56 87 ALA A N 1
ATOM 638 C CA . ALA A 1 87 ? -15.709 -6.305 3.693 1.00 97.56 87 ALA A CA 1
ATOM 639 C C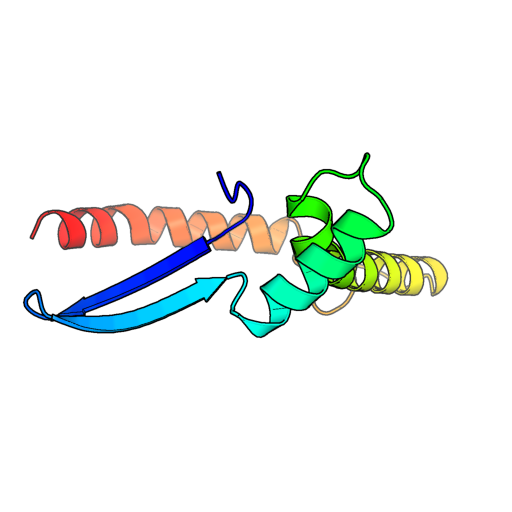 . ALA A 1 87 ? -17.234 -6.202 3.875 1.00 97.56 87 ALA A C 1
ATOM 641 O O . ALA A 1 87 ? -17.694 -5.797 4.943 1.00 97.56 87 ALA A O 1
ATOM 642 N N . GLU A 1 88 ? -18.019 -6.624 2.881 1.00 98.19 88 GLU A N 1
ATOM 643 C CA . GLU A 1 88 ? -19.486 -6.641 2.952 1.00 98.19 88 GLU A CA 1
ATOM 644 C C . GLU A 1 88 ? -19.982 -7.537 4.097 1.00 98.19 88 GLU A C 1
ATOM 646 O O . GLU A 1 88 ? -20.830 -7.135 4.891 1.00 98.19 88 GLU A O 1
ATOM 651 N N . TYR A 1 89 ? -19.395 -8.729 4.240 1.00 98.06 89 TYR A N 1
ATOM 652 C CA . TYR A 1 89 ? -19.723 -9.659 5.320 1.00 98.06 89 TYR A CA 1
ATOM 653 C C . TYR A 1 89 ? -19.431 -9.077 6.714 1.00 98.06 89 TYR A C 1
ATOM 655 O O . TYR A 1 89 ? -20.236 -9.231 7.633 1.00 98.06 89 TYR A O 1
ATOM 663 N N . LEU A 1 90 ? -18.295 -8.393 6.881 1.00 97.56 90 LEU A N 1
ATOM 664 C CA . LEU A 1 90 ? -17.883 -7.813 8.164 1.00 97.56 90 LEU A CA 1
ATOM 665 C C . LEU A 1 90 ? -18.634 -6.526 8.515 1.00 97.56 90 LEU A C 1
ATOM 667 O O . LEU A 1 90 ? -18.779 -6.208 9.696 1.00 97.56 90 LEU A O 1
ATOM 671 N N . THR A 1 91 ? -19.116 -5.790 7.514 1.00 97.06 91 THR A N 1
ATOM 672 C CA . THR A 1 91 ? -19.743 -4.474 7.686 1.00 97.06 91 THR A CA 1
ATOM 673 C C . THR A 1 91 ? -20.825 -4.437 8.776 1.00 97.06 91 THR A C 1
ATOM 675 O O . THR A 1 91 ? -20.684 -3.612 9.682 1.00 97.06 91 THR A O 1
ATOM 678 N N . PRO A 1 92 ? -21.857 -5.309 8.799 1.00 97.50 92 PRO A N 1
ATOM 679 C CA . PRO A 1 92 ? -22.879 -5.250 9.849 1.00 97.50 92 PRO A CA 1
ATOM 680 C C . PRO A 1 92 ? -22.319 -5.520 11.254 1.00 97.50 92 PRO A C 1
ATOM 682 O O . PRO A 1 92 ? -22.755 -4.900 12.223 1.00 97.50 92 PRO A O 1
ATOM 685 N N . MET A 1 93 ? -21.326 -6.406 11.378 1.00 96.88 93 MET A N 1
ATOM 686 C CA . MET A 1 93 ? -20.703 -6.747 12.663 1.00 96.88 93 MET A CA 1
ATOM 687 C C . MET A 1 93 ? -19.879 -5.573 13.203 1.00 96.88 93 MET A C 1
ATOM 689 O O . MET A 1 93 ? -19.968 -5.233 14.382 1.00 96.88 93 MET A O 1
ATOM 693 N N . LEU A 1 94 ? -19.105 -4.925 12.329 1.00 93.50 94 LEU A N 1
ATOM 694 C CA . LEU A 1 94 ? -18.294 -3.762 12.684 1.00 93.50 94 LEU A CA 1
ATOM 695 C C . LEU A 1 94 ? -19.166 -2.540 12.999 1.00 93.50 94 LEU A C 1
ATOM 697 O O . LEU A 1 94 ? -18.876 -1.819 13.948 1.00 93.50 94 LEU A O 1
ATOM 701 N N . GLN A 1 95 ? -20.263 -2.333 12.265 1.00 95.00 95 GLN A N 1
ATOM 702 C CA . GLN A 1 95 ? -21.238 -1.281 12.571 1.00 95.00 95 GLN A CA 1
ATOM 703 C C . GLN A 1 95 ? -21.896 -1.487 13.939 1.00 95.00 95 GLN A C 1
ATOM 705 O O . GLN A 1 95 ? -22.053 -0.526 14.688 1.00 95.00 95 GLN A O 1
ATOM 710 N N . GLN A 1 96 ? -22.245 -2.728 14.290 1.00 95.06 96 GLN A N 1
ATOM 711 C CA . GLN A 1 96 ? -22.767 -3.041 15.619 1.00 95.06 96 GLN A CA 1
ATOM 712 C C . GLN A 1 96 ? -21.731 -2.759 16.714 1.00 95.06 96 GLN A C 1
ATOM 714 O O . GLN A 1 96 ? -22.077 -2.172 17.735 1.00 95.06 96 GLN A O 1
ATOM 719 N N . ALA A 1 97 ? -20.472 -3.151 16.501 1.00 88.12 97 ALA A N 1
ATOM 720 C CA . ALA A 1 97 ? -19.393 -2.913 17.456 1.00 88.12 97 ALA A CA 1
ATOM 721 C C . ALA A 1 97 ? -19.096 -1.417 17.658 1.00 88.12 97 ALA A C 1
ATOM 723 O O . ALA A 1 97 ? -18.780 -1.012 18.768 1.00 88.12 97 ALA A O 1
ATOM 724 N N . LEU A 1 98 ? -19.227 -0.597 16.610 1.00 85.62 98 LEU A N 1
ATOM 725 C CA . LEU A 1 98 ? -19.052 0.859 16.685 1.00 85.62 98 LEU A CA 1
ATOM 726 C C . LEU A 1 98 ? -20.173 1.580 17.448 1.00 85.62 98 LEU A C 1
ATOM 728 O O . LEU A 1 98 ? -19.969 2.703 17.898 1.00 85.62 98 LEU A O 1
ATOM 732 N N . ALA A 1 99 ? -21.363 0.982 17.538 1.00 83.50 99 ALA A N 1
ATOM 733 C CA . ALA A 1 99 ? -22.515 1.570 18.224 1.00 83.50 99 ALA A CA 1
ATOM 734 C C . ALA A 1 99 ? -22.565 1.257 19.734 1.00 83.50 99 ALA A C 1
ATOM 736 O O . ALA A 1 99 ? -23.460 1.763 20.416 1.00 83.50 99 ALA A O 1
ATOM 737 N N . ALA A 1 100 ? -21.664 0.400 20.226 1.00 57.7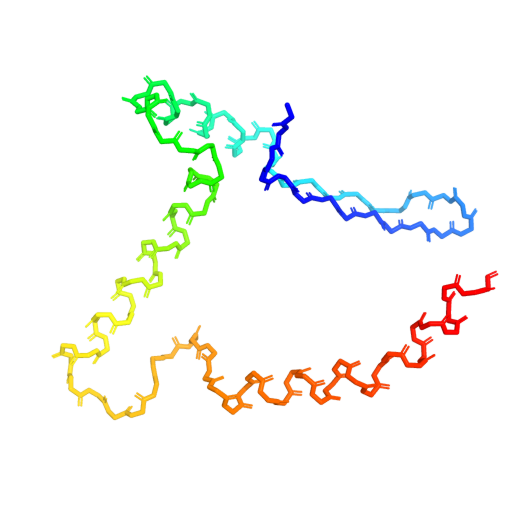8 100 ALA A N 1
ATOM 738 C CA . ALA A 1 100 ? -21.551 -0.024 21.622 1.00 57.78 100 ALA A CA 1
ATOM 739 C C . ALA A 1 100 ? -20.550 0.845 22.396 1.00 57.78 100 ALA A C 1
ATOM 741 O O . ALA A 1 100 ? -20.817 1.087 23.595 1.00 57.78 100 ALA A O 1
#

pLDDT: mean 89.7, std 9.81, range [40.19, 98.31]